Protein 8VGC (pdb70)

Foldseek 3Di:
DDAWEWEAEPVGFIDTPNHTDDLVCVLVVVCVVVVNPLQHEHEYEYDPNDDPVSVVSNVVSNVVSNNDHYHYDDD/DAWEWEAEPVGWIDTVNHTDHLVCVLVVVCVVVVNDLAGEYEYEYDPPDDPVSVVSSVVSSVVSNNDHYHYDD/DDDDDDDDDD

Solvent-accessible surface area: 8777 Å² total; per-residue (Å²): 188,172,80,6,105,0,7,1,84,59,121,77,46,10,59,6,42,148,73,95,11,64,32,144,70,0,37,105,19,0,55,77,90,5,128,32,102,74,97,26,42,0,55,0,114,17,44,131,94,4,38,8,92,22,2,16,94,0,0,70,26,0,51,144,29,27,0,110,107,5,0,0,37,6,205,222,72,10,68,2,18,2,102,57,108,104,39,15,47,9,30,146,97,101,18,72,51,154,64,0,35,91,37,1,48,78,100,9,138,36,124,76,104,35,42,0,36,0,100,19,58,137,95,7,39,11,92,35,2,18,99,4,2,39,22,0,63,133,24,29,2,97,100,8,1,0,37,95,184,57,4,77,6,73,16,55,49,151

B-f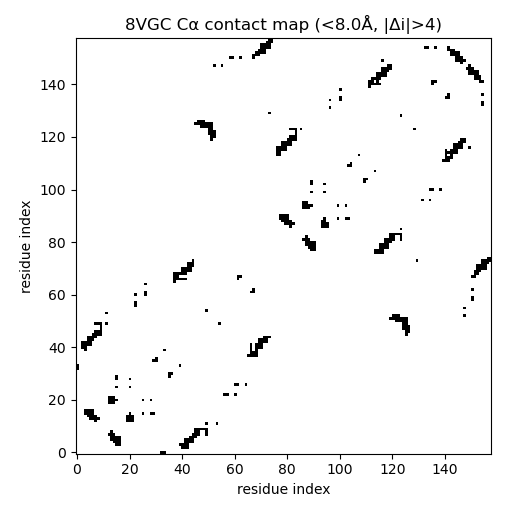actor: mean 39.58, std 16.14, range [20.22, 121.79]

GO terms:
  GO:0042802 identical protein binding (F, IPI)
  GO:0005515 protein binding (F, IPI)
  GO:0005886 plasma membrane (C, IDA)
  GO:0042803 protein homodimerization activity (F, IDA)
  GO:0098797 plasma membrane protein complex (C, IDA)
  GO:0031992 energy transducer activity (F, IMP)
  GO:0050821 protein stabilization (P, IMP)

Structure (mmCIF, N/CA/C/O backbone):
data_8VGC
#
_entry.id   8VGC
#
_cell.length_a   49.260
_cell.length_b   60.640
_cell.length_c   73.910
_cell.angle_alpha   90.00
_cell.angle_beta   90.00
_cell.angle_gamma   90.00
#
_symmetry.space_group_name_H-M   'P 21 21 21'
#
loop_
_entity.id
_entity.type
_entity.pdbx_description
1 polymer 'Biopolymer transport protein ExbD'
2 polymer GLN-PRO-ILE-SER-VAL-THR-MET-VAL-THR-PRO
3 water water
#
loop_
_atom_site.group_PDB
_atom_site.id
_atom_site.type_symbol
_atom_site.label_atom_id
_atom_site.label_alt_id
_atom_site.label_comp_id
_atom_site.label_asym_id
_atom_site.label_entity_id
_atom_site.label_seq_id
_atom_site.pdbx_PDB_ins_code
_atom_site.Cartn_x
_atom_site.Cartn_y
_atom_site.Cartn_z
_atom_site.occupancy
_atom_site.B_iso_or_equiv
_atom_site.auth_seq_id
_atom_site.auth_comp_id
_atom_site.auth_asym_id
_atom_site.auth_atom_id
_atom_site.pdbx_PDB_model_num
ATOM 1 N N . GLU A 1 3 ? 12.774 32.504 42.313 1.00 94.35 61 GLU A N 1
ATOM 2 C CA . GLU A 1 3 ? 13.616 31.307 42.367 1.00 90.68 61 GLU A CA 1
ATOM 3 C C . GLU A 1 3 ? 13.533 30.638 43.743 1.00 77.66 61 GLU A C 1
ATOM 4 O O . GLU A 1 3 ? 14.427 30.852 44.565 1.00 78.41 61 GLU A O 1
ATOM 10 N N . LYS A 1 4 ? 12.465 29.845 43.986 1.00 53.22 62 LYS A N 1
ATOM 11 C CA . LYS A 1 4 ? 12.216 29.160 45.252 1.00 47.80 62 LYS A CA 1
ATOM 12 C C . LYS A 1 4 ? 13.122 27.946 45.355 1.00 33.21 62 LYS A C 1
ATOM 13 O O . LYS A 1 4 ? 13.546 27.407 44.338 1.00 36.77 62 LYS A O 1
ATOM 19 N N . PRO A 1 5 ? 13.415 27.479 46.570 1.00 35.84 63 PRO A N 1
ATOM 20 C CA . PRO A 1 5 ? 14.150 26.232 46.675 1.00 28.72 63 PRO A CA 1
ATOM 21 C C . PRO A 1 5 ? 13.349 25.117 46.028 1.00 27.73 63 PRO A C 1
ATOM 22 O O . PRO A 1 5 ? 12.121 25.137 46.016 1.00 35.45 63 PRO A O 1
ATOM 26 N N . VAL A 1 6 ? 14.072 24.201 45.392 1.00 24.06 64 VAL A N 1
ATOM 27 C CA . VAL A 1 6 ? 13.494 23.038 44.738 1.00 24.75 64 VAL A CA 1
ATOM 28 C C . VAL A 1 6 ? 13.478 21.866 45.719 1.00 23.28 64 VAL A C 1
ATOM 29 O O . VAL A 1 6 ? 14.542 21.330 46.088 1.00 23.91 64 VAL A O 1
ATOM 33 N N . TYR A 1 7 ? 12.289 21.451 46.134 1.00 23.78 65 TYR A N 1
ATOM 34 C CA . TYR A 1 7 ? 12.130 20.332 47.060 1.00 21.90 65 TYR A CA 1
ATOM 35 C C . TYR A 1 7 ? 11.401 19.193 46.347 1.00 22.70 65 TYR A C 1
ATOM 36 O O . TYR A 1 7 ? 10.191 19.309 46.089 1.00 26.42 65 TYR A O 1
ATOM 45 N N . LEU A 1 8 ? 12.098 18.117 46.139 1.00 22.33 66 LEU A N 1
ATOM 46 C CA . LEU A 1 8 ? 11.526 16.931 45.451 1.00 20.22 66 LEU A CA 1
ATOM 47 C C . LEU A 1 8 ? 11.264 15.919 46.535 1.00 23.16 66 LEU A C 1
ATOM 48 O O . LEU A 1 8 ? 12.194 15.552 47.261 1.00 25.60 66 LEU A O 1
ATOM 53 N N . SER A 1 9 ? 10.037 15.442 46.626 1.00 23.33 67 SER A N 1
ATOM 54 C CA . SER A 1 9 ? 9.706 14.457 47.647 1.00 24.36 67 SER A CA 1
ATOM 55 C C . SER A 1 9 ? 9.089 13.221 47.022 1.00 27.67 67 SER A C 1
ATOM 56 O O . SER A 1 9 ? 8.349 13.296 46.036 1.00 26.80 67 SER A O 1
ATOM 59 N N . VAL A 1 10 ? 9.342 12.085 47.664 1.00 27.40 68 VAL A N 1
ATOM 60 C CA . VAL A 1 10 ? 8.773 10.801 47.276 1.00 28.71 68 VAL A CA 1
ATOM 61 C C . VAL A 1 10 ? 8.059 10.261 48.502 1.00 31.17 68 VAL A C 1
ATOM 62 O O . VAL A 1 10 ? 8.671 10.110 49.568 1.00 31.15 68 VAL A O 1
ATOM 66 N N . LYS A 1 11 ? 6.774 9.977 48.354 1.00 28.55 69 LYS A N 1
ATOM 67 C CA . LYS A 1 11 ? 5.959 9.392 49.428 1.00 30.78 69 LYS A CA 1
ATOM 68 C C . LYS A 1 11 ? 6.063 7.872 49.455 1.00 36.07 69 LYS A C 1
ATOM 69 O O . LYS A 1 11 ? 6.504 7.227 48.496 1.00 35.00 69 LYS A O 1
ATOM 75 N N . ALA A 1 12 ? 5.549 7.302 50.548 1.00 42.55 70 ALA A N 1
ATOM 76 C CA . ALA A 1 12 ? 5.648 5.859 50.737 1.00 47.07 70 ALA A CA 1
ATOM 77 C C . ALA A 1 12 ? 4.865 5.091 49.680 1.00 46.68 70 ALA A C 1
ATOM 78 O O . ALA A 1 12 ? 5.249 3.972 49.326 1.00 52.31 70 ALA A O 1
ATOM 80 N N . ASP A 1 13 ? 3.792 5.672 49.135 1.00 42.30 71 ASP A N 1
ATOM 81 C CA . ASP A 1 13 ? 3.082 5.008 48.047 1.00 46.85 71 ASP A CA 1
ATOM 82 C C . ASP A 1 13 ? 3.719 5.293 46.683 1.00 46.54 71 ASP A C 1
ATOM 83 O O . ASP A 1 13 ? 3.130 4.945 45.647 1.00 52.30 71 ASP A O 1
ATOM 88 N N . ASN A 1 14 ? 4.889 5.933 46.702 1.00 51.72 72 ASN A N 1
ATOM 89 C CA . ASN A 1 14 ? 5.751 6.260 45.570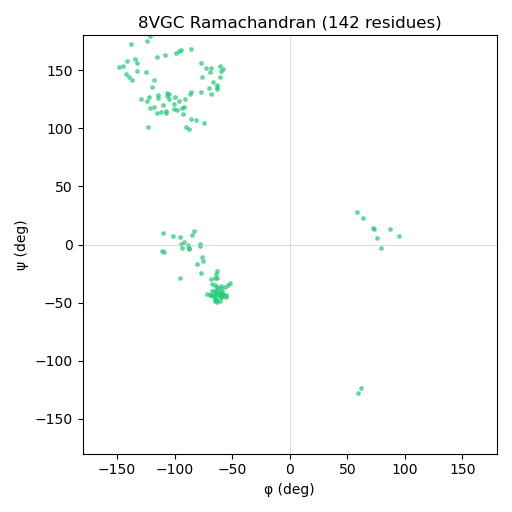 1.00 57.88 72 ASN A CA 1
ATOM 90 C C . ASN A 1 14 ? 5.199 7.372 44.681 1.00 49.90 72 ASN A C 1
ATOM 91 O O . ASN A 1 14 ? 5.691 7.563 43.568 1.00 52.11 72 ASN A O 1
ATOM 96 N N . SER A 1 15 ? 4.195 8.110 45.140 1.00 38.75 73 SER A N 1
ATOM 97 C CA . SER A 1 15 ? 3.857 9.363 44.472 1.00 34.43 73 SER A CA 1
ATOM 98 C C . SER A 1 15 ? 4.931 10.381 44.788 1.00 31.44 73 SER A C 1
ATOM 99 O O . SER A 1 15 ? 5.643 10.289 45.793 1.00 32.52 73 SER A O 1
ATOM 102 N N . MET A 1 16 ? 5.111 11.320 43.867 1.00 27.18 74 MET A N 1
ATOM 103 C CA A MET A 1 16 ? 6.224 12.238 43.915 0.68 24.56 74 MET A CA 1
ATOM 104 C CA B MET A 1 16 ? 6.232 12.234 43.887 0.32 25.10 74 MET A CA 1
ATOM 105 C C . MET A 1 16 ? 5.730 13.653 43.680 1.00 25.21 74 MET A C 1
ATOM 106 O O . MET A 1 16 ? 4.739 13.877 42.981 1.00 27.46 74 MET A O 1
ATOM 115 N N . PHE A 1 17 ? 6.458 14.612 44.279 1.00 25.16 75 PHE A N 1
ATOM 116 C CA . PHE A 1 17 ? 6.053 16.022 44.225 1.00 25.00 75 PHE A CA 1
ATOM 117 C C . PHE A 1 17 ? 7.282 16.889 44.085 1.00 24.42 75 PHE A C 1
ATOM 118 O O . PHE A 1 17 ? 8.355 16.535 44.591 1.00 24.86 75 PHE A O 1
ATOM 126 N N . ILE A 1 18 ? 7.143 18.008 43.361 1.00 24.97 76 ILE A N 1
ATOM 127 C CA . ILE A 1 18 ? 8.125 19.098 43.444 1.00 26.53 76 ILE A CA 1
ATOM 128 C C . ILE A 1 18 ? 7.390 20.219 44.111 1.00 28.73 76 ILE A C 1
ATOM 129 O O . ILE A 1 18 ? 6.409 20.726 43.578 1.00 27.88 76 ILE A O 1
ATOM 134 N N . GLY A 1 19 ? 7.802 20.589 45.317 1.00 30.30 77 GLY A N 1
ATOM 135 C CA . GLY A 1 19 ? 6.957 21.451 46.109 1.00 30.99 77 GLY A CA 1
ATOM 136 C C . GLY A 1 19 ? 5.649 20.727 46.371 1.00 32.73 77 GLY A C 1
ATOM 137 O O . GLY A 1 19 ? 5.645 19.593 46.888 1.00 35.52 77 GLY A O 1
ATOM 138 N N . ASN A 1 20 ? 4.539 21.346 45.991 1.00 31.70 78 ASN A N 1
ATOM 139 C CA . ASN A 1 20 ? 3.226 20.718 46.058 1.00 33.61 78 ASN A CA 1
ATOM 140 C C . ASN A 1 20 ? 2.741 20.203 44.701 1.00 30.67 78 ASN A C 1
ATOM 141 O O . ASN A 1 20 ? 1.563 19.852 44.576 1.00 38.52 78 ASN A O 1
ATOM 146 N N . ASP A 1 21 ? 3.584 20.232 43.685 1.00 30.67 79 ASP A N 1
ATOM 147 C CA . ASP A 1 21 ? 3.180 19.912 42.316 1.00 30.60 79 ASP A CA 1
ATOM 148 C C . ASP A 1 21 ? 3.408 18.423 42.071 1.00 26.71 79 ASP A C 1
ATOM 149 O O . ASP A 1 21 ? 4.548 17.958 42.152 1.00 27.24 79 ASP A O 1
ATOM 154 N N . PRO A 1 22 ? 2.365 17.641 41.784 1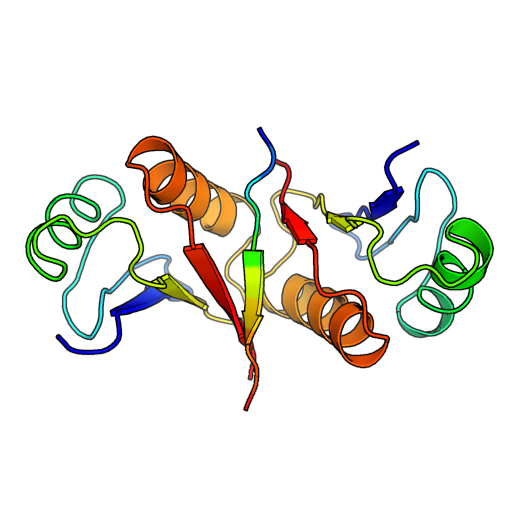.00 27.07 80 PRO A N 1
ATOM 155 C CA . PRO A 1 22 ? 2.578 16.213 41.530 1.00 26.17 80 PRO A CA 1
ATOM 156 C C . PRO A 1 22 ? 3.374 16.006 40.253 1.00 25.94 80 PRO A C 1
ATOM 157 O O . PRO A 1 22 ? 3.103 16.645 39.225 1.00 27.00 80 PRO A O 1
ATOM 161 N N . VAL A 1 23 ? 4.273 15.056 40.294 1.00 24.18 81 VAL A N 1
ATOM 162 C CA . VAL A 1 23 ? 5.095 14.691 39.149 1.00 24.63 81 VAL A CA 1
ATOM 163 C C . VAL A 1 23 ? 5.264 13.185 39.120 1.00 25.45 81 VAL A C 1
ATOM 164 O O . VAL A 1 23 ? 5.075 12.491 40.123 1.00 28.60 81 VAL A O 1
ATOM 168 N N . THR A 1 24 ? 5.575 12.674 37.944 1.00 27.15 82 THR A N 1
ATOM 169 C CA . THR A 1 24 ? 6.090 11.304 37.834 1.00 25.41 82 THR A CA 1
ATOM 170 C C . THR A 1 24 ? 7.451 11.349 37.183 1.00 27.25 82 THR A C 1
ATOM 171 O O . THR A 1 24 ? 7.948 12.399 36.776 1.00 27.10 82 THR A O 1
ATOM 175 N N . ASP A 1 25 ? 8.069 10.167 37.023 1.00 31.57 83 ASP A N 1
ATOM 176 C CA . ASP A 1 25 ? 9.384 10.177 36.419 1.00 32.54 83 ASP A CA 1
ATOM 177 C C . ASP A 1 25 ? 9.338 10.706 34.994 1.00 27.35 83 ASP A C 1
ATOM 178 O O . ASP A 1 25 ? 10.302 11.344 34.561 1.00 32.61 83 ASP A O 1
ATOM 183 N N . GLU A 1 26 ? 8.226 10.539 34.294 1.00 28.75 84 GLU A N 1
ATOM 184 C CA . GLU A 1 26 ? 8.033 11.020 32.925 1.00 30.67 84 GLU A CA 1
ATOM 185 C C . GLU A 1 26 ? 7.753 12.506 32.833 1.00 26.94 84 GLU A C 1
ATOM 186 O O . GLU A 1 26 ? 8.000 13.104 31.789 1.00 33.50 84 GLU A O 1
ATOM 192 N N . THR A 1 27 ? 7.223 13.142 33.894 1.00 25.95 85 THR A N 1
ATOM 193 C CA . THR A 1 27 ? 6.899 14.585 33.825 1.00 24.62 85 THR A CA 1
ATOM 194 C C . THR A 1 27 ? 7.849 15.441 34.667 1.00 22.50 85 THR A C 1
ATOM 195 O O . THR A 1 27 ? 7.786 16.675 34.597 1.00 26.21 85 THR A O 1
ATOM 199 N N . MET A 1 28 ? 8.745 14.831 35.453 1.00 22.50 86 MET A N 1
ATOM 200 C CA A MET A 1 28 ? 9.539 15.561 36.440 0.56 23.06 86 MET A CA 1
ATOM 201 C CA B MET A 1 28 ? 9.441 15.648 36.426 0.44 22.07 86 MET A CA 1
ATOM 202 C C . MET A 1 28 ? 10.467 16.579 35.795 1.00 23.64 86 MET A C 1
ATOM 203 O O . MET A 1 28 ? 10.621 17.685 36.302 1.00 23.97 86 MET A O 1
ATOM 212 N N . ILE A 1 29 ? 11.167 16.185 34.737 1.00 22.20 87 ILE A N 1
ATOM 213 C CA . ILE A 1 29 ? 12.134 17.106 34.117 1.00 22.99 87 ILE A CA 1
ATOM 214 C C . ILE A 1 29 ? 11.440 18.309 33.484 1.00 24.78 87 ILE A C 1
ATOM 215 O O . ILE A 1 29 ? 11.922 19.440 33.583 1.00 25.04 87 ILE A O 1
ATOM 220 N N . THR A 1 30 ? 10.298 18.113 32.824 1.00 24.12 88 THR A N 1
ATOM 221 C CA . THR A 1 30 ? 9.550 19.259 32.309 1.00 25.34 88 THR A CA 1
ATOM 222 C C . THR A 1 30 ? 9.185 20.222 33.441 1.00 23.91 88 THR A C 1
ATOM 223 O O . THR A 1 30 ? 9.338 21.454 33.318 1.00 27.43 88 THR A O 1
ATOM 227 N N . ALA A 1 31 ? 8.758 19.669 34.572 1.00 25.42 89 ALA A N 1
ATOM 228 C CA . ALA A 1 31 ? 8.432 20.521 35.701 1.00 24.87 89 ALA A CA 1
ATOM 229 C C . ALA A 1 31 ? 9.653 21.246 36.226 1.00 24.50 89 ALA A C 1
ATOM 230 O O . ALA A 1 31 ? 9.608 22.454 36.486 1.00 27.87 89 ALA A O 1
ATOM 232 N N A LEU A 1 32 ? 10.769 20.514 36.416 0.57 24.77 90 LEU A N 1
ATOM 233 N N B LEU A 1 32 ? 10.759 20.512 36.381 0.43 24.73 90 LEU A N 1
ATOM 234 C CA A LEU A 1 32 ? 11.976 21.171 36.931 0.57 24.11 90 LEU A CA 1
ATOM 235 C CA B LEU A 1 32 ? 11.965 21.117 36.930 0.43 25.66 90 LEU A CA 1
ATOM 236 C C A LEU A 1 32 ? 12.462 22.251 35.986 0.57 26.20 90 LEU A C 1
ATOM 237 C C B LEU A 1 32 ? 12.520 22.195 36.003 0.43 25.47 90 LEU A C 1
ATOM 238 O O A LEU A 1 32 ? 12.848 23.344 36.426 0.57 28.96 90 LEU A O 1
ATOM 239 O O B LEU A 1 32 ? 12.977 23.248 36.472 0.43 27.22 90 LEU A O 1
ATOM 248 N N . ASN A 1 33 ? 12.479 21.966 34.685 1.00 25.50 91 ASN A N 1
ATOM 249 C CA . ASN A 1 33 ? 13.024 22.954 33.755 1.00 26.23 91 ASN A CA 1
ATOM 250 C C . ASN A 1 33 ? 12.211 24.244 33.785 1.00 28.97 91 ASN A C 1
ATOM 251 O O . ASN A 1 33 ? 12.776 25.353 33.698 1.00 30.56 91 ASN A O 1
ATOM 256 N N . ALA A 1 34 ? 10.890 24.131 33.959 1.00 28.01 92 ALA A N 1
ATOM 257 C CA . ALA A 1 34 ? 10.071 25.342 34.083 1.00 32.06 92 ALA A CA 1
ATOM 258 C C . ALA A 1 34 ? 10.375 26.089 35.380 1.00 31.21 92 ALA A C 1
ATOM 259 O O . ALA A 1 34 ? 10.482 27.321 35.395 1.00 33.60 92 ALA A O 1
ATOM 261 N N . LEU A 1 35 ? 10.568 25.357 36.469 1.00 29.52 93 LEU A N 1
ATOM 262 C CA A LEU A 1 35 ? 10.851 25.993 37.754 0.46 29.06 93 LEU A CA 1
ATOM 263 C CA B LEU A 1 35 ? 10.835 25.999 37.747 0.54 28.32 93 LEU A CA 1
ATOM 264 C C . LEU A 1 35 ? 12.207 26.672 37.764 1.00 32.94 93 LEU A C 1
ATOM 265 O O . LEU A 1 35 ? 12.341 27.786 38.277 1.00 37.96 93 LEU A O 1
ATOM 274 N N . THR A 1 36 ? 13.236 26.023 37.195 1.00 32.05 94 THR A N 1
ATOM 275 C CA . THR A 1 36 ? 14.611 26.544 37.284 1.00 33.25 94 THR A CA 1
ATOM 276 C C . THR A 1 36 ? 15.045 27.385 36.105 1.00 37.05 94 THR A C 1
ATOM 277 O O . THR A 1 36 ? 16.178 27.913 36.121 1.00 38.18 94 THR A O 1
ATOM 281 N N . GLU A 1 37 ? 14.178 27.596 35.105 1.00 38.54 95 GLU A N 1
ATOM 282 C CA . GLU A 1 37 ? 14.582 28.297 33.879 1.00 41.26 95 GLU A CA 1
ATOM 283 C C . GLU A 1 37 ? 15.731 27.581 33.191 1.00 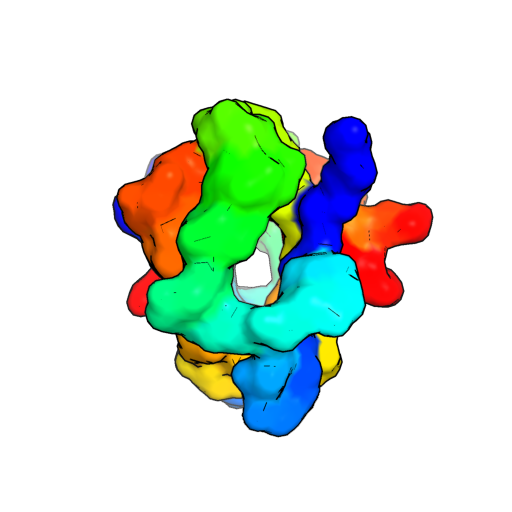44.04 95 GLU A C 1
ATOM 284 O O . GLU A 1 37 ? 16.541 28.211 32.511 1.00 49.96 95 GLU A O 1
ATOM 290 N N . GLY A 1 38 ? 15.822 26.272 33.373 1.00 43.09 96 GLY A N 1
ATOM 291 C CA . GLY A 1 38 ? 16.900 25.511 32.788 1.00 47.78 96 GLY A CA 1
ATOM 292 C C . GLY A 1 38 ? 18.241 25.657 33.468 1.00 50.92 96 GLY A C 1
ATOM 293 O O . GLY A 1 38 ? 19.236 25.131 32.950 1.00 56.58 96 GLY A O 1
ATOM 294 N N . LYS A 1 39 ? 18.321 26.359 34.594 1.00 46.78 97 LYS A N 1
ATOM 295 C CA . LYS A 1 39 ? 19.596 26.478 35.293 1.00 44.91 97 LYS A CA 1
ATOM 296 C C . LYS A 1 39 ? 19.858 25.140 35.965 1.00 45.71 97 LYS A C 1
ATOM 297 O O . LYS A 1 39 ? 19.227 24.812 36.969 1.00 46.88 97 LYS A O 1
ATOM 303 N N . LYS A 1 40 ? 20.780 24.350 35.393 1.00 47.72 98 LYS A N 1
ATOM 304 C CA . LYS A 1 40 ? 21.092 23.017 35.923 1.00 45.38 98 LYS A CA 1
ATOM 305 C C . LYS A 1 40 ? 21.937 23.070 37.187 1.00 50.97 98 LYS A C 1
ATOM 306 O O . LYS A 1 40 ? 22.062 22.041 37.862 1.00 47.42 98 LYS A O 1
ATOM 312 N N . ASP A 1 41 ? 22.528 24.232 37.510 1.00 48.67 99 ASP A N 1
ATOM 313 C CA . ASP A 1 41 ? 23.342 24.444 38.711 1.00 52.34 99 ASP A CA 1
ATOM 314 C C . ASP A 1 41 ? 22.501 24.636 39.971 1.00 50.78 99 ASP A C 1
ATOM 315 O O . ASP A 1 41 ? 23.046 24.828 41.062 1.00 49.87 99 ASP A O 1
ATOM 320 N N . THR A 1 42 ? 21.192 24.619 39.825 1.00 38.27 100 THR A N 1
ATOM 321 C CA . THR A 1 42 ? 20.265 24.643 40.941 1.00 34.20 100 THR A CA 1
ATOM 322 C C . THR A 1 42 ? 20.430 23.402 41.809 1.00 34.35 100 THR A C 1
ATOM 323 O O . THR A 1 42 ? 20.412 22.273 41.310 1.00 37.96 100 THR A O 1
ATOM 327 N N . THR A 1 43 ? 20.414 23.572 43.125 1.00 29.75 101 THR A N 1
ATOM 328 C CA . THR A 1 43 ? 20.409 22.393 43.995 1.00 26.36 101 THR A CA 1
ATOM 329 C C . THR A 1 43 ? 19.024 21.756 44.056 1.00 28.48 101 THR A C 1
ATOM 330 O O . THR A 1 43 ? 18.014 22.431 44.303 1.00 29.06 101 THR A O 1
ATOM 334 N N . ILE A 1 44 ? 18.964 20.450 43.862 1.00 23.43 102 ILE A N 1
ATOM 335 C CA . ILE A 1 44 ? 17.723 19.710 44.037 1.00 22.85 102 ILE A CA 1
ATOM 336 C C . ILE A 1 44 ? 17.775 19.105 45.429 1.00 25.06 102 ILE A C 1
ATOM 337 O O . ILE A 1 44 ? 18.642 18.266 45.702 1.00 24.86 102 ILE A O 1
ATOM 342 N N . PHE A 1 45 ? 16.880 19.508 46.343 1.00 21.54 103 PHE A N 1
ATOM 343 C CA . PHE A 1 45 ? 16.813 18.907 47.674 1.00 20.61 103 PHE A CA 1
ATOM 344 C C . PHE A 1 45 ? 15.792 17.789 47.687 1.00 23.84 103 PHE A C 1
ATOM 345 O O . PHE A 1 45 ? 14.610 18.007 47.434 1.00 27.37 103 PHE A O 1
ATOM 353 N N . PHE A 1 46 ? 16.262 16.593 47.939 1.00 23.02 104 PHE A N 1
ATOM 354 C CA . PHE A 1 46 ? 15.431 15.402 47.825 1.00 22.42 104 PHE A CA 1
ATOM 355 C C . PHE A 1 46 ? 15.072 14.867 49.198 1.00 24.21 104 PHE A C 1
ATOM 356 O O . PHE A 1 46 ? 15.925 14.792 50.086 1.00 25.43 104 PHE A O 1
ATOM 364 N N . ARG A 1 47 ? 13.794 14.596 49.430 1.00 24.32 105 ARG A N 1
ATOM 365 C CA . ARG A 1 47 ? 13.417 13.890 50.642 1.00 27.01 105 ARG A CA 1
ATOM 366 C C . ARG A 1 47 ? 12.453 12.770 50.320 1.00 27.86 105 ARG A C 1
ATOM 367 O O . ARG A 1 47 ? 11.780 12.790 49.305 1.00 26.48 105 ARG A O 1
ATOM 375 N N . ALA A 1 48 ? 12.394 11.768 51.186 1.00 29.34 106 ALA A N 1
ATOM 376 C CA . ALA A 1 48 ? 11.533 10.624 50.930 1.00 28.48 106 ALA A CA 1
ATOM 377 C C . ALA A 1 48 ? 11.051 10.095 52.260 1.00 30.81 106 ALA A C 1
ATOM 378 O O . ALA A 1 48 ? 11.698 10.285 53.299 1.00 33.68 106 ALA A O 1
ATOM 380 N N . ASP A 1 49 ? 9.875 9.475 52.226 1.00 31.33 107 ASP A N 1
ATOM 381 C CA . ASP A 1 49 ? 9.367 8.752 53.377 1.00 34.28 107 ASP A CA 1
ATOM 382 C C . ASP A 1 49 ? 10.375 7.670 53.773 1.00 33.23 107 ASP A C 1
ATOM 383 O O . ASP A 1 49 ? 11.121 7.143 52.927 1.00 32.23 107 ASP A O 1
ATOM 388 N N . LYS A 1 50 ? 10.386 7.339 55.076 1.00 36.50 108 LYS A N 1
ATOM 389 C CA . LYS A 1 50 ? 11.341 6.390 55.642 1.00 36.58 108 LYS A CA 1
ATOM 390 C C . LYS A 1 50 ? 11.368 5.082 54.889 1.00 39.60 108 LYS A C 1
ATOM 391 O O . LYS A 1 50 ? 12.432 4.458 54.790 1.00 35.63 108 LYS A O 1
ATOM 397 N N . THR A 1 51 ? 10.224 4.644 54.340 1.00 37.49 109 THR A N 1
ATOM 398 C CA . THR A 1 51 ? 10.153 3.305 53.773 1.00 35.30 109 THR A CA 1
ATOM 399 C C . THR A 1 51 ? 10.438 3.266 52.277 1.00 34.63 109 THR A C 1
ATOM 400 O O . THR A 1 51 ? 10.479 2.163 51.718 1.00 37.60 109 THR A O 1
ATOM 404 N N . VAL A 1 52 ? 10.660 4.418 51.635 1.00 31.94 110 VAL A N 1
ATOM 405 C CA . VAL A 1 52 ? 10.995 4.426 50.218 1.00 32.15 110 VAL A CA 1
ATOM 406 C C . VAL A 1 52 ? 12.314 3.708 50.000 1.00 32.63 110 VAL A C 1
ATOM 407 O O . VAL A 1 52 ? 13.249 3.859 50.799 1.00 33.44 110 VAL A O 1
ATOM 411 N N . ASP A 1 53 ? 12.355 2.834 48.997 1.00 31.70 111 ASP A N 1
ATOM 412 C CA . ASP A 1 53 ? 13.507 1.957 48.842 1.00 32.71 111 ASP A CA 1
ATOM 413 C C . ASP A 1 53 ? 14.559 2.509 47.871 1.00 29.41 111 ASP A C 1
ATOM 414 O O . ASP A 1 53 ? 14.340 3.466 47.120 1.00 29.31 111 ASP A O 1
ATOM 419 N N . TYR A 1 54 ? 15.728 1.872 47.914 1.00 30.41 112 TYR A N 1
ATOM 420 C CA . TYR A 1 54 ? 16.876 2.332 47.141 1.00 27.86 112 TYR A CA 1
ATOM 421 C C . TYR A 1 54 ? 16.622 2.226 45.647 1.00 29.97 112 TYR A C 1
ATOM 422 O O . TYR A 1 54 ? 17.072 3.111 44.895 1.00 28.50 112 TYR A O 1
ATOM 431 N N . GLU A 1 55 ? 15.880 1.207 45.204 1.00 31.29 113 GLU A N 1
ATOM 432 C CA . GLU A 1 55 ? 15.522 1.102 43.794 1.00 32.94 113 GLU A CA 1
ATOM 433 C C . GLU A 1 55 ? 14.725 2.315 43.349 1.00 32.60 113 GLU A C 1
ATOM 434 O O . GLU A 1 55 ? 15.036 2.944 42.322 1.00 31.24 113 GLU A O 1
ATOM 440 N N . THR A 1 56 ? 13.738 2.726 44.147 1.00 30.60 114 THR A N 1
ATOM 441 C CA . THR A 1 56 ? 12.966 3.926 43.804 1.00 30.54 114 THR A CA 1
ATOM 442 C C . THR A 1 56 ? 13.831 5.180 43.820 1.00 29.29 114 THR A C 1
ATOM 443 O O . THR A 1 56 ? 13.744 6.031 42.917 1.00 29.46 114 THR A O 1
ATOM 447 N N . LEU A 1 57 ? 14.640 5.371 44.865 1.00 27.81 115 LEU A N 1
ATOM 448 C CA . LEU A 1 57 ? 15.496 6.544 44.935 1.00 26.35 115 LEU A CA 1
ATOM 449 C C . LEU A 1 57 ? 16.403 6.622 43.717 1.00 26.59 115 LEU A C 1
ATOM 450 O O . LEU A 1 57 ? 16.538 7.703 43.100 1.00 24.74 115 LEU A O 1
ATOM 455 N N . MET A 1 58 ? 17.001 5.490 43.331 1.00 26.12 116 MET A N 1
ATOM 456 C CA . MET A 1 58 ? 17.947 5.511 42.220 1.00 26.88 116 MET A CA 1
ATOM 457 C C . MET A 1 58 ? 17.274 5.795 40.892 1.00 28.31 116 MET A C 1
ATOM 458 O O . MET A 1 58 ? 17.905 6.384 40.014 1.00 27.42 116 MET A O 1
ATOM 463 N N . LYS A 1 59 ? 16.017 5.414 40.726 1.00 25.71 117 LYS A N 1
ATOM 464 C CA . LYS A 1 59 ? 15.286 5.757 39.506 1.00 28.18 117 LYS A CA 1
ATOM 465 C C . LYS A 1 59 ? 15.127 7.271 39.414 1.00 27.80 117 LYS A C 1
ATOM 466 O O . LYS A 1 59 ? 15.361 7.864 38.339 1.00 26.96 117 LYS A O 1
ATOM 472 N N . VAL A 1 60 ? 14.793 7.932 40.529 1.00 24.14 118 VAL A N 1
ATOM 473 C CA . VAL A 1 60 ? 14.704 9.388 40.537 1.00 23.78 118 VAL A CA 1
ATOM 474 C C . VAL A 1 60 ? 16.073 10.013 40.261 1.00 25.02 118 VAL A C 1
ATOM 475 O O . VAL A 1 60 ? 16.180 10.950 39.448 1.00 24.47 118 VAL A O 1
ATOM 479 N N . MET A 1 61 ? 17.118 9.546 40.958 1.00 22.88 119 MET A N 1
ATOM 480 C CA . MET A 1 61 ? 18.457 10.116 40.784 1.00 22.87 119 MET A CA 1
ATOM 481 C C . MET A 1 61 ? 18.903 9.968 39.354 1.00 23.15 119 MET A C 1
ATOM 482 O O . MET A 1 61 ? 19.446 10.922 38.785 1.00 24.76 119 MET A O 1
ATOM 487 N N . ASP A 1 62 ? 18.648 8.805 38.709 1.00 23.80 120 ASP A N 1
ATOM 488 C CA . ASP A 1 62 ? 19.026 8.592 37.302 1.00 25.79 120 ASP A CA 1
ATOM 489 C C . ASP A 1 62 ? 18.299 9.586 36.379 1.00 27.03 120 ASP A C 1
ATOM 490 O O . ASP A 1 62 ? 18.886 10.123 35.431 1.00 27.73 120 ASP A O 1
ATOM 495 N N . THR A 1 63 ? 17.022 9.860 36.652 1.00 23.99 121 THR A N 1
ATOM 496 C CA . THR A 1 63 ? 16.267 10.781 35.809 1.00 23.46 121 THR A CA 1
ATOM 497 C C . THR A 1 63 ? 16.841 12.179 35.930 1.00 22.64 121 THR A C 1
ATOM 498 O O . THR A 1 63 ? 17.034 12.867 34.910 1.00 23.89 121 THR A O 1
ATOM 502 N N . LEU A 1 64 ? 17.141 12.623 37.141 1.00 22.56 122 LEU A N 1
ATOM 503 C CA . LEU A 1 64 ? 17.788 13.935 37.327 1.00 22.88 122 LEU A CA 1
ATOM 504 C C . LEU A 1 64 ? 19.150 13.978 36.663 1.00 23.50 122 LEU A C 1
ATOM 505 O O . LEU A 1 64 ? 19.479 14.944 35.924 1.00 24.19 122 LEU A O 1
ATOM 510 N N . HIS A 1 65 ? 19.922 12.917 36.830 1.00 23.44 123 HIS A N 1
ATOM 511 C CA . HIS A 1 65 ? 21.287 12.893 36.331 1.00 23.85 123 HIS A CA 1
ATOM 512 C C . HIS A 1 65 ? 21.300 13.006 34.821 1.00 26.50 123 HIS A C 1
ATOM 513 O O . HIS A 1 65 ? 22.068 13.791 34.237 1.00 26.73 123 HIS A O 1
ATOM 520 N N . GLN A 1 66 ? 20.491 12.186 34.131 1.00 26.36 124 GLN A N 1
ATOM 521 C CA . GLN A 1 66 ? 20.493 12.194 32.675 1.00 27.89 124 GLN A CA 1
ATOM 522 C C . GLN A 1 66 ? 20.044 13.514 32.099 1.00 26.17 124 GLN A C 1
ATOM 523 O O . GLN A 1 66 ? 20.494 13.882 31.003 1.00 31.15 124 GLN A O 1
ATOM 529 N N . ALA A 1 67 ? 19.288 14.286 32.870 1.00 25.58 125 ALA A N 1
ATOM 530 C CA . ALA A 1 67 ? 18.800 15.607 32.468 1.00 26.86 125 ALA A CA 1
ATOM 531 C C . ALA A 1 67 ? 19.784 16.711 32.809 1.00 31.15 125 ALA A C 1
ATOM 532 O O . ALA A 1 67 ? 19.469 17.902 32.605 1.00 32.67 125 ALA A O 1
ATOM 534 N N . GLY A 1 68 ? 20.900 16.354 33.406 1.00 26.48 126 GLY A N 1
ATOM 535 C CA . GLY A 1 68 ? 21.956 17.316 33.712 1.00 28.02 126 GLY A CA 1
ATOM 536 C C . GLY A 1 68 ? 21.798 18.023 35.027 1.00 26.19 126 GLY A C 1
ATOM 537 O O . GLY A 1 68 ? 22.545 18.987 35.274 1.00 30.62 126 GLY A O 1
ATOM 538 N N . TYR A 1 69 ? 20.912 17.553 35.900 1.00 23.03 127 TYR A N 1
ATOM 539 C CA . TYR A 1 69 ? 20.803 18.117 37.249 1.00 23.45 127 TYR A CA 1
ATOM 540 C C . TYR A 1 69 ? 21.799 17.381 38.124 1.00 24.86 127 TYR A C 1
ATOM 541 O O . TYR A 1 69 ? 21.521 16.271 38.598 1.00 25.47 127 TYR A O 1
ATOM 550 N N . LEU A 1 70 ? 22.941 18.007 38.334 1.00 26.46 128 LEU A N 1
ATOM 551 C CA . LEU A 1 70 ? 24.096 17.354 38.943 1.00 27.18 128 LEU A CA 1
ATOM 552 C C . LEU A 1 70 ? 24.408 17.855 40.345 1.00 29.09 128 LEU A C 1
ATOM 553 O O . LEU A 1 70 ? 25.431 17.454 40.920 1.00 30.58 128 LEU A O 1
ATOM 558 N N . LYS A 1 71 ? 23.533 18.643 40.949 1.00 25.90 129 LYS A N 1
ATOM 559 C CA . LYS A 1 71 ? 23.738 19.159 42.312 1.00 25.28 129 LYS A CA 1
ATOM 560 C C . LYS A 1 71 ? 22.537 18.714 43.133 1.00 25.19 129 LYS A C 1
ATOM 561 O O . LYS A 1 71 ? 21.414 19.209 42.946 1.00 26.08 129 LYS A O 1
ATOM 567 N N . ILE A 1 72 ? 22.710 17.656 43.932 1.00 23.71 130 ILE A N 1
ATOM 568 C CA . ILE A 1 72 ? 21.625 16.947 44.614 1.00 23.20 130 ILE A CA 1
ATOM 569 C C . ILE A 1 72 ? 21.962 16.821 46.088 1.00 23.86 130 ILE A C 1
ATOM 570 O O . ILE A 1 72 ? 23.065 16.384 46.451 1.00 26.65 130 ILE A O 1
ATOM 575 N N . GLY A 1 73 ? 21.059 17.289 46.969 1.00 23.30 131 GLY A N 1
ATOM 576 C CA . GLY A 1 73 ? 21.214 17.167 48.384 1.00 23.97 131 GLY A CA 1
ATOM 577 C C . GLY A 1 73 ? 20.141 16.259 48.949 1.00 24.35 131 GLY A C 1
ATOM 578 O O . GLY A 1 73 ? 18.943 16.506 48.738 1.00 27.65 131 GLY A O 1
ATOM 579 N N . LEU A 1 74 ? 20.522 15.221 49.683 1.00 24.26 132 LEU A N 1
ATOM 580 C CA . LEU A 1 74 ? 19.555 14.323 50.318 1.00 21.87 132 LEU A CA 1
ATOM 581 C C . LEU A 1 74 ? 19.227 14.826 51.713 1.00 23.82 132 LEU A C 1
ATOM 582 O O . LEU A 1 74 ? 20.132 15.066 52.527 1.00 27.93 132 LEU A O 1
ATOM 587 N N . VAL A 1 75 ? 17.954 15.027 51.981 1.00 25.32 133 VAL A N 1
ATOM 588 C CA . VAL A 1 75 ? 17.529 15.664 53.215 1.00 26.48 133 VAL A CA 1
ATOM 589 C C . VAL A 1 75 ? 17.097 14.577 54.181 1.00 31.39 133 VAL A C 1
ATOM 590 O O . VAL A 1 75 ? 16.257 13.735 53.836 1.00 35.34 133 VAL A O 1
ATOM 594 N N . GLY A 1 76 ? 17.671 14.600 55.383 1.00 34.97 134 GLY A N 1
ATOM 595 C CA . GLY A 1 76 ? 17.271 13.687 56.433 1.00 43.31 134 GLY A CA 1
ATOM 596 C C . GLY A 1 76 ? 16.510 14.420 57.515 1.00 62.09 134 GLY A C 1
ATOM 597 O O . GLY A 1 76 ? 16.563 15.653 57.586 1.00 60.82 134 GLY A O 1
ATOM 598 N N . GLU A 1 77 ? 15.791 13.680 58.359 1.00 70.82 135 GLU A N 1
ATOM 599 C CA . GLU A 1 77 ? 15.163 14.277 59.532 1.00 73.25 135 GLU A CA 1
ATOM 600 C C . GLU A 1 77 ? 15.958 13.920 60.776 1.00 70.80 135 GLU A C 1
ATOM 601 O O . GLU A 1 77 ? 17.188 13.961 60.753 1.00 68.13 135 GLU A O 1
ATOM 607 N N . LYS B 1 4 ? 42.452 3.636 45.411 1.00 58.62 62 LYS B N 1
ATOM 608 C CA . LYS B 1 4 ? 41.484 2.551 45.291 1.00 60.34 62 LYS B CA 1
ATOM 609 C C . LYS B 1 4 ? 40.187 2.951 45.996 1.00 55.21 62 LYS B C 1
ATOM 610 O O . LYS B 1 4 ? 40.168 3.109 47.215 1.00 51.18 62 LYS B O 1
ATOM 616 N N . PRO B 1 5 ? 39.119 3.128 45.217 1.00 52.90 63 PRO B N 1
ATOM 617 C CA . PRO B 1 5 ? 37.904 3.745 45.757 1.00 48.58 63 PRO B CA 1
ATOM 618 C C . PRO B 1 5 ? 37.357 2.944 46.921 1.00 43.14 63 PRO B C 1
ATOM 619 O O . PRO B 1 5 ? 37.488 1.716 46.983 1.00 46.09 63 PRO B O 1
ATOM 623 N N . VAL B 1 6 ? 36.712 3.642 47.850 1.00 33.26 64 VAL B N 1
ATOM 624 C CA . VAL B 1 6 ? 36.124 2.978 49.012 1.00 29.32 64 VAL B CA 1
ATOM 625 C C . VAL B 1 6 ? 34.655 2.724 48.723 1.00 32.40 64 VAL B C 1
ATOM 626 O O . VAL B 1 6 ? 33.888 3.661 48.463 1.00 30.01 64 VAL B O 1
ATOM 630 N N . TYR B 1 7 ? 34.225 1.473 48.804 1.00 27.25 65 TYR B N 1
ATOM 631 C CA . TYR B 1 7 ? 32.841 1.119 48.566 1.00 30.07 65 TYR B CA 1
ATOM 632 C C . TYR B 1 7 ? 32.203 0.708 49.869 1.00 29.22 65 TYR B C 1
ATOM 633 O O . TYR B 1 7 ? 32.669 -0.239 50.530 1.00 29.72 65 TYR B O 1
ATOM 642 N N . LEU B 1 8 ? 31.173 1.409 50.261 1.00 27.90 66 LEU B N 1
ATOM 643 C CA . LEU B 1 8 ? 30.349 1.030 51.386 1.00 25.37 66 LEU B CA 1
ATOM 644 C C . LEU B 1 8 ? 29.087 0.363 50.880 1.00 26.71 66 LEU B C 1
ATOM 645 O O . LEU B 1 8 ? 28.353 0.959 50.084 1.00 28.13 66 LEU B O 1
ATOM 650 N N . SER B 1 9 ? 28.849 -0.873 51.267 1.00 26.77 67 SER B N 1
ATOM 651 C CA A SER B 1 9 ? 27.718 -1.648 50.776 0.75 28.16 67 SER B CA 1
ATOM 652 C CA B SER B 1 9 ? 27.701 -1.617 50.773 0.25 28.39 67 SER B CA 1
ATOM 653 C C . SER B 1 9 ? 26.750 -1.923 51.919 1.00 27.52 67 SER B C 1
ATOM 654 O O . SER B 1 9 ? 27.175 -2.291 53.011 1.00 28.93 67 SER B O 1
ATOM 659 N N . VAL B 1 10 ? 25.442 -1.788 51.672 1.00 28.07 68 VAL B N 1
ATOM 660 C CA . VAL B 1 10 ? 24.415 -2.159 52.636 1.00 29.09 68 VAL B CA 1
ATOM 661 C C . VAL B 1 10 ? 23.512 -3.180 51.976 1.00 30.14 68 VAL B C 1
ATOM 662 O O . VAL B 1 10 ? 22.963 -2.920 50.891 1.00 30.80 68 VAL B O 1
ATOM 666 N N . LYS B 1 11 ? 23.313 -4.306 52.623 1.00 31.79 69 LYS B N 1
ATOM 667 C CA . LYS B 1 11 ? 22.501 -5.374 52.062 1.00 32.96 69 LYS B CA 1
ATOM 668 C C . LYS B 1 11 ? 21.099 -5.331 52.655 1.00 32.05 69 LYS B C 1
ATOM 669 O O . LYS B 1 11 ? 20.852 -4.681 53.674 1.00 35.11 69 LYS B O 1
ATOM 675 N N . ALA B 1 12 ? 20.190 -6.045 51.986 1.00 37.98 70 ALA B N 1
ATOM 676 C CA . ALA B 1 12 ? 18.784 -6.130 52.394 1.00 46.45 70 ALA B CA 1
ATOM 677 C C . ALA B 1 12 ? 18.627 -6.576 53.840 1.00 49.86 70 ALA B C 1
ATOM 678 O O . ALA B 1 12 ? 17.728 -6.098 54.543 1.00 53.35 70 ALA B O 1
ATOM 680 N N . ASP B 1 13 ? 19.507 -7.458 54.318 1.00 41.09 71 ASP B N 1
ATOM 681 C CA . ASP B 1 13 ? 19.424 -7.912 55.695 1.00 47.07 71 ASP B CA 1
ATOM 682 C C . ASP B 1 13 ? 20.089 -6.969 56.696 1.00 45.49 71 ASP B C 1
ATOM 683 O O . ASP B 1 13 ? 20.289 -7.375 57.842 1.00 47.06 71 ASP B O 1
ATOM 688 N N . ASN B 1 14 ? 20.453 -5.752 56.293 1.00 45.42 72 ASN B N 1
ATOM 689 C CA . ASN B 1 14 ? 21.081 -4.718 57.117 1.00 48.59 72 ASN B CA 1
ATOM 690 C C . ASN B 1 14 ? 22.577 -4.929 57.318 1.00 41.15 72 ASN B C 1
ATOM 691 O O . ASN B 1 14 ? 23.202 -4.079 57.977 1.00 45.91 72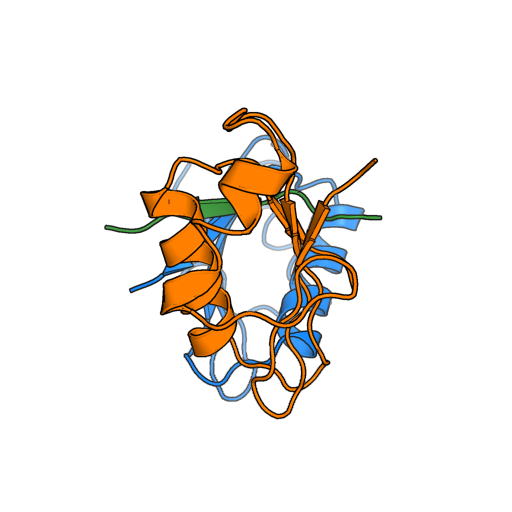 ASN B O 1
ATOM 696 N N . SER B 1 15 ? 23.178 -6.004 56.813 1.00 35.52 73 SER B N 1
ATOM 697 C CA . SER B 1 15 ? 24.633 -6.097 56.971 1.00 32.33 73 SER B CA 1
ATOM 698 C C . SER B 1 15 ? 25.317 -5.050 56.120 1.00 28.89 73 SER B C 1
ATOM 699 O O . SER B 1 15 ? 24.793 -4.579 55.101 1.00 31.90 73 SER B O 1
ATOM 702 N N . MET B 1 16 ? 26.452 -4.590 56.601 1.00 25.82 74 MET B N 1
ATOM 703 C CA A MET B 1 16 ? 27.165 -3.522 55.944 0.53 25.26 74 MET B CA 1
ATOM 704 C CA B MET B 1 16 ? 27.167 -3.507 55.969 0.47 25.45 74 MET B CA 1
ATOM 705 C C . MET B 1 16 ? 28.625 -3.913 55.801 1.00 23.44 74 MET B C 1
ATOM 706 O O . MET B 1 16 ? 29.181 -4.589 56.652 1.00 25.67 74 MET B O 1
ATOM 715 N N . PHE B 1 17 ? 29.252 -3.416 54.743 1.00 24.34 75 PHE B N 1
ATOM 716 C CA . PHE B 1 17 ? 30.642 -3.747 54.424 1.00 24.94 75 PHE B CA 1
ATOM 717 C C . PHE B 1 17 ? 31.374 -2.505 53.950 1.00 26.31 75 PHE B C 1
ATOM 718 O O . PHE B 1 17 ? 30.792 -1.646 53.260 1.00 26.87 75 PHE B O 1
ATOM 726 N N . ILE B 1 18 ? 32.628 -2.404 54.314 1.00 25.31 76 ILE B N 1
ATOM 727 C CA . ILE B 1 18 ? 33.575 -1.499 53.666 1.00 26.19 76 ILE B CA 1
ATOM 728 C C . ILE B 1 18 ? 34.512 -2.369 52.837 1.00 28.92 76 ILE B C 1
ATOM 729 O O . ILE B 1 18 ? 35.252 -3.221 53.386 1.00 29.16 76 ILE B O 1
ATOM 734 N N . GLY B 1 19 ? 34.462 -2.220 51.515 1.00 33.11 77 GLY B N 1
ATOM 735 C CA . GLY B 1 19 ? 35.084 -3.220 50.662 1.00 33.08 77 GLY B CA 1
ATOM 736 C C . GLY B 1 19 ? 34.441 -4.566 50.949 1.00 32.50 77 GLY B C 1
ATOM 737 O O . GLY B 1 19 ? 33.215 -4.691 50.976 1.00 35.81 77 GLY B O 1
ATOM 738 N N . ASN B 1 20 ? 35.272 -5.566 51.236 1.00 34.06 78 ASN B N 1
ATOM 739 C CA . ASN B 1 20 ? 34.807 -6.903 51.598 1.00 37.91 78 ASN B CA 1
ATOM 740 C C . ASN B 1 20 ? 34.727 -7.118 53.104 1.00 35.74 78 ASN B C 1
ATOM 741 O O . ASN B 1 20 ? 34.491 -8.260 53.545 1.00 41.94 78 ASN B O 1
ATOM 746 N N . ASP B 1 21 ? 34.943 -6.087 53.901 1.00 33.97 79 ASP B N 1
ATOM 747 C CA . ASP B 1 21 ? 35.066 -6.332 55.353 1.00 31.35 79 ASP B CA 1
ATOM 748 C C . ASP B 1 21 ? 33.803 -5.898 56.083 1.00 29.68 79 ASP B C 1
ATOM 749 O O . ASP B 1 21 ? 33.353 -4.765 55.922 1.00 28.38 79 ASP B O 1
ATOM 754 N N . PRO B 1 22 ? 33.197 -6.717 56.922 1.00 26.77 80 PRO B N 1
ATOM 755 C CA . PRO B 1 22 ? 31.936 -6.326 57.546 1.00 25.71 80 PRO B CA 1
ATOM 756 C C . PRO B 1 22 ? 32.140 -5.321 58.661 1.00 26.50 80 PRO B C 1
ATOM 757 O O . PRO B 1 22 ? 33.134 -5.365 59.418 1.00 28.85 80 PRO B O 1
ATOM 761 N N . VAL B 1 23 ? 31.174 -4.407 58.753 1.00 25.34 81 VAL B N 1
ATOM 762 C CA . VAL B 1 23 ? 31.161 -3.377 59.795 1.00 28.42 81 VAL B CA 1
ATOM 763 C C . VAL B 1 23 ? 29.742 -3.221 60.333 1.00 29.42 81 VAL B C 1
ATOM 764 O O . VAL B 1 23 ? 28.768 -3.743 59.776 1.00 30.94 81 VAL B O 1
ATOM 768 N N . THR B 1 24 ? 29.611 -2.429 61.404 1.00 29.44 82 THR B N 1
ATOM 769 C CA . THR B 1 24 ? 28.304 -2.025 61.905 1.00 31.31 82 THR B CA 1
ATOM 770 C C . THR B 1 24 ? 28.270 -0.502 61.944 1.00 31.46 82 THR B C 1
ATOM 771 O O . THR B 1 24 ? 29.309 0.151 61.739 1.00 33.17 82 THR B O 1
ATOM 775 N N . ASP B 1 25 ? 27.102 0.040 62.286 1.00 40.33 83 ASP B N 1
ATOM 776 C CA . ASP B 1 25 ? 26.994 1.499 62.332 1.00 41.30 83 ASP B CA 1
ATOM 777 C C . ASP B 1 25 ? 27.978 2.082 63.335 1.00 38.12 83 ASP B C 1
ATOM 778 O O . ASP B 1 25 ? 28.609 3.117 63.056 1.00 40.12 83 ASP B O 1
ATOM 783 N N . GLU B 1 26 ? 28.209 1.384 64.456 1.00 35.83 84 GLU B N 1
ATOM 784 C CA . GLU B 1 26 ? 29.097 1.906 65.482 1.00 36.03 84 GLU B CA 1
ATOM 785 C C . GLU B 1 26 ? 30.575 1.696 65.187 1.00 34.68 84 GLU B C 1
ATOM 786 O O . GLU B 1 26 ? 31.413 2.338 65.820 1.00 37.16 84 GLU B O 1
ATOM 792 N N . THR B 1 27 ? 30.927 0.807 64.254 1.00 31.24 85 THR B N 1
ATOM 793 C CA . THR B 1 27 ? 32.331 0.547 63.958 1.00 32.97 85 THR B CA 1
ATOM 794 C C . THR B 1 27 ? 32.753 1.041 62.578 1.00 29.77 85 THR B C 1
ATOM 795 O O . THR B 1 27 ? 33.950 1.025 62.279 1.00 32.32 85 THR B O 1
ATOM 799 N N . MET B 1 28 ? 31.815 1.542 61.766 1.00 29.20 86 MET B N 1
ATOM 800 C CA . MET B 1 28 ? 32.115 1.868 60.379 1.00 29.86 86 MET B CA 1
ATOM 801 C C . MET B 1 28 ? 33.154 2.993 60.284 1.00 31.02 86 MET B C 1
ATOM 802 O O . MET B 1 28 ? 34.077 2.935 59.463 1.00 30.88 86 MET B O 1
ATOM 807 N N . ILE B 1 29 ? 33.034 4.010 61.136 1.00 31.39 87 ILE B N 1
ATOM 808 C CA . ILE B 1 29 ? 33.934 5.160 61.026 1.00 34.14 87 ILE B CA 1
ATOM 809 C C . ILE B 1 29 ? 35.368 4.812 61.409 1.00 35.49 87 ILE B C 1
ATOM 810 O O . ILE B 1 29 ? 36.322 5.234 60.735 1.00 35.11 87 ILE B O 1
ATOM 815 N N . THR B 1 30 ? 35.582 4.058 62.482 1.00 37.26 88 THR B N 1
ATOM 816 C CA A THR B 1 30 ? 36.967 3.723 62.803 0.39 42.86 88 THR B CA 1
ATOM 817 C CA B THR B 1 30 ? 36.963 3.714 62.814 0.61 43.14 88 THR B CA 1
ATOM 818 C C . THR B 1 30 ? 37.587 2.854 61.718 1.00 36.99 88 THR B C 1
ATOM 819 O O . THR B 1 30 ? 38.756 3.035 61.369 1.00 41.45 88 THR B O 1
ATOM 826 N N . ALA B 1 31 ? 36.797 1.959 61.113 1.00 32.74 89 ALA B N 1
ATOM 827 C CA . ALA B 1 31 ? 37.320 1.161 60.009 1.00 32.76 89 ALA B CA 1
ATOM 828 C C . ALA B 1 31 ? 37.625 2.031 58.798 1.00 33.04 89 ALA B C 1
ATOM 829 O O . ALA B 1 31 ? 38.670 1.879 58.159 1.00 34.78 89 ALA B O 1
ATOM 831 N N . LEU B 1 32 ? 36.707 2.935 58.468 1.00 30.99 90 LEU B N 1
ATOM 832 C CA . LEU B 1 32 ? 36.896 3.837 57.341 1.00 31.46 90 LEU B CA 1
ATOM 833 C C . LEU B 1 32 ? 38.122 4.717 57.519 1.00 33.85 90 LEU B C 1
ATOM 834 O O . LEU B 1 32 ? 38.946 4.834 56.602 1.00 36.78 90 LEU B O 1
ATOM 839 N N . ASN B 1 33 ? 38.252 5.347 58.695 1.00 34.30 91 ASN B N 1
ATOM 840 C CA . ASN B 1 33 ? 39.401 6.214 58.967 1.00 36.32 91 ASN B CA 1
ATOM 841 C C . ASN B 1 33 ? 40.707 5.445 58.844 1.00 38.75 91 ASN B C 1
ATOM 842 O O . ASN B 1 33 ? 41.703 5.976 58.325 1.00 43.69 91 ASN B O 1
ATOM 847 N N . ALA B 1 34 ? 40.735 4.195 59.331 1.00 39.78 92 ALA B N 1
ATOM 848 C CA . ALA B 1 34 ? 41.946 3.396 59.192 1.00 43.36 92 ALA B CA 1
ATOM 849 C C . ALA B 1 34 ? 42.258 3.157 57.721 1.00 47.80 92 ALA B C 1
ATOM 850 O O . ALA B 1 34 ? 43.416 3.216 57.304 1.00 47.58 92 ALA B O 1
ATOM 852 N N . LEU B 1 35 ? 41.223 2.963 56.905 1.00 42.68 93 LEU B N 1
ATOM 853 C CA . LEU B 1 35 ? 41.418 2.673 55.488 1.00 42.77 93 LEU B CA 1
ATOM 854 C C . LEU B 1 35 ? 41.902 3.898 54.716 1.00 47.29 93 LEU B C 1
ATOM 855 O O . LEU B 1 35 ? 42.825 3.795 53.895 1.00 53.83 93 LEU B O 1
ATOM 860 N N . THR B 1 36 ? 41.332 5.070 54.994 1.00 43.34 94 THR B N 1
ATOM 861 C CA . THR B 1 36 ? 41.583 6.286 54.232 1.00 43.53 94 THR B CA 1
ATOM 862 C C . THR B 1 36 ? 42.719 7.133 54.793 1.00 51.83 94 THR B C 1
ATOM 863 O O . THR B 1 36 ? 42.971 8.224 54.263 1.00 57.75 94 THR B O 1
ATOM 867 N N . GLU B 1 37 ? 43.389 6.685 55.851 1.00 53.28 95 GLU B N 1
ATOM 868 C CA . GLU B 1 37 ? 44.436 7.468 56.513 1.00 56.05 95 GLU B CA 1
ATOM 869 C C . GLU B 1 37 ? 43.883 8.751 57.125 1.00 54.88 95 GLU B C 1
ATOM 870 O O . GLU B 1 37 ? 44.627 9.730 57.311 1.00 57.30 95 GLU B O 1
ATOM 876 N N . GLY B 1 38 ? 42.589 8.777 57.411 1.00 49.08 96 GLY B N 1
ATOM 877 C CA . GLY B 1 38 ? 41.915 9.948 57.919 1.00 53.05 9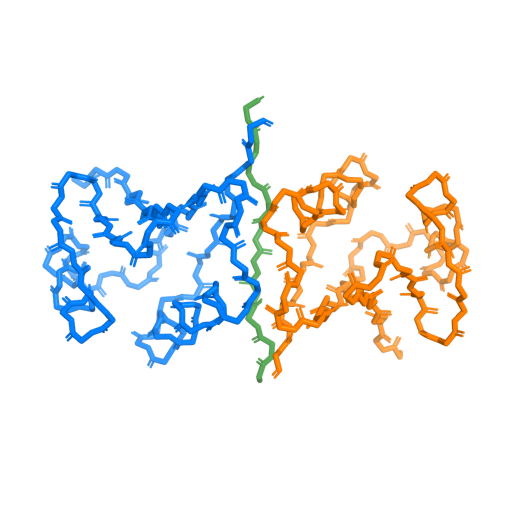6 GLY B CA 1
ATOM 878 C C . GLY B 1 38 ? 41.697 11.054 56.916 1.00 57.91 96 GLY B C 1
ATOM 879 O O . GLY B 1 38 ? 41.356 12.167 57.324 1.00 60.93 96 GLY B O 1
ATOM 880 N N . LYS B 1 39 ? 41.873 10.788 55.620 1.00 54.31 97 LYS B N 1
ATOM 881 C CA . LYS B 1 39 ? 41.653 11.798 54.587 1.00 54.69 97 LYS B CA 1
ATOM 882 C C . LYS B 1 39 ? 40.160 11.885 54.291 1.00 54.78 97 LYS B C 1
ATOM 883 O O . LYS B 1 39 ? 39.590 10.987 53.653 1.00 52.47 97 LYS B O 1
ATOM 889 N N . LYS B 1 40 ? 39.526 12.967 54.751 1.00 58.83 98 LYS B N 1
ATOM 890 C CA . LYS B 1 40 ? 38.085 13.125 54.602 1.00 51.77 98 LYS B CA 1
ATOM 891 C C . LYS B 1 40 ? 37.669 13.508 53.187 1.00 53.67 98 LYS B C 1
ATOM 892 O O . LYS B 1 40 ? 36.471 13.460 52.888 1.00 51.06 98 LYS B O 1
ATOM 898 N N . ASP B 1 41 ? 38.619 13.877 52.312 1.00 53.61 99 ASP B N 1
ATOM 899 C CA . ASP B 1 41 ? 38.326 14.124 50.897 1.00 61.25 99 ASP B CA 1
ATOM 900 C C . ASP B 1 41 ? 38.166 12.847 50.058 1.00 62.87 99 ASP B C 1
ATOM 901 O O . ASP B 1 41 ? 37.924 12.935 48.851 1.00 59.18 99 ASP B O 1
ATOM 906 N N . THR B 1 42 ? 38.292 11.668 50.647 1.00 56.08 100 THR B N 1
ATOM 907 C CA . THR B 1 42 ? 38.093 10.431 49.907 1.00 49.12 100 THR B CA 1
ATOM 908 C C . THR B 1 42 ? 36.616 10.302 49.530 1.00 44.53 100 THR B C 1
ATOM 909 O O . THR B 1 42 ? 35.732 10.505 50.368 1.00 43.44 100 THR B O 1
ATOM 913 N N . THR B 1 43 ? 36.318 10.031 48.262 1.00 49.44 101 THR B N 1
ATOM 914 C CA . THR B 1 43 ? 34.915 9.785 47.942 1.00 42.33 101 THR B CA 1
ATOM 915 C C . THR B 1 43 ? 34.513 8.450 48.540 1.00 36.25 101 THR B C 1
ATOM 916 O O . THR B 1 43 ? 35.252 7.460 48.428 1.00 40.67 101 THR B O 1
ATOM 920 N N . ILE B 1 44 ? 33.353 8.422 49.183 1.00 34.46 102 ILE B N 1
ATOM 921 C CA . ILE B 1 44 ? 32.760 7.178 49.642 1.00 29.25 102 ILE B CA 1
ATOM 922 C C . ILE B 1 44 ? 31.699 6.811 48.626 1.00 37.65 102 ILE B C 1
ATOM 923 O O . ILE B 1 44 ? 30.721 7.552 48.463 1.00 35.11 102 ILE B O 1
ATOM 928 N N . PHE B 1 45 ? 31.880 5.678 47.949 1.00 28.10 103 PHE B N 1
ATOM 929 C CA . PHE B 1 45 ? 30.857 5.132 47.060 1.00 26.23 103 PHE B CA 1
ATOM 930 C C . PHE B 1 45 ? 29.903 4.295 47.837 1.00 27.36 103 PHE B C 1
ATOM 931 O O . PHE B 1 45 ? 30.335 3.452 48.626 1.00 29.16 103 PHE B O 1
ATOM 939 N N . PHE B 1 46 ? 28.611 4.505 47.667 1.00 25.30 104 PHE B N 1
ATOM 940 C CA . PHE B 1 46 ? 27.593 3.822 48.427 1.00 24.67 104 PHE B CA 1
ATOM 941 C C . PHE B 1 46 ? 26.793 2.944 47.485 1.00 24.82 104 PHE B C 1
ATOM 942 O O . PHE B 1 46 ? 26.306 3.447 46.465 1.00 26.93 104 PHE B O 1
ATOM 950 N N . ARG B 1 47 ? 26.631 1.662 47.817 1.00 26.95 105 ARG B N 1
ATOM 951 C CA . ARG B 1 47 ? 25.692 0.833 47.084 1.00 29.24 105 ARG B CA 1
ATOM 952 C C . ARG B 1 47 ? 24.828 0.068 48.068 1.00 29.26 105 ARG B C 1
ATOM 953 O O . ARG B 1 47 ? 25.242 -0.250 49.198 1.00 29.17 105 ARG B O 1
ATOM 961 N N . ALA B 1 48 ? 23.613 -0.205 47.666 1.00 30.31 106 ALA B N 1
ATOM 962 C CA . ALA B 1 48 ? 22.681 -0.886 48.539 1.00 31.32 106 ALA B CA 1
ATOM 963 C C . ALA B 1 48 ? 21.807 -1.803 47.727 1.00 33.01 106 ALA B C 1
ATOM 964 O O . ALA B 1 48 ? 21.602 -1.585 46.532 1.00 34.33 106 ALA B O 1
ATOM 966 N N . ASP B 1 49 ? 21.316 -2.846 48.390 1.00 32.01 107 ASP B N 1
ATOM 967 C CA . ASP B 1 49 ? 20.308 -3.701 47.795 1.00 34.12 107 ASP B CA 1
ATOM 968 C C . ASP B 1 49 ? 19.071 -2.878 47.475 1.00 33.58 107 ASP B C 1
ATOM 969 O O . ASP B 1 49 ? 18.777 -1.879 48.133 1.00 32.79 107 ASP B O 1
ATOM 974 N N . LYS B 1 50 ? 18.325 -3.345 46.481 1.00 34.76 108 LYS B N 1
ATOM 975 C CA . LYS B 1 50 ? 17.175 -2.601 45.973 1.00 33.13 108 LYS B CA 1
ATOM 976 C C . LYS B 1 50 ? 16.169 -2.285 47.074 1.00 37.35 108 LYS B C 1
ATOM 977 O O . LYS B 1 50 ? 15.526 -1.225 47.026 1.00 34.42 108 LYS B O 1
ATOM 983 N N . THR B 1 51 ? 15.977 -3.202 48.036 1.00 36.98 109 THR B N 1
ATOM 984 C CA . THR B 1 51 ? 14.962 -3.032 49.064 1.00 35.91 109 THR B CA 1
ATOM 985 C C . THR B 1 51 ? 15.422 -2.251 50.291 1.00 32.40 109 THR B C 1
ATOM 986 O O . THR B 1 51 ? 14.591 -1.987 51.171 1.00 38.77 109 THR B O 1
ATOM 990 N N . VAL B 1 52 ? 16.692 -1.849 50.356 1.00 30.36 110 VAL B N 1
ATOM 991 C CA . VAL B 1 52 ? 17.158 -1.062 51.492 1.00 29.86 110 VAL B CA 1
ATOM 992 C C . VAL B 1 52 ? 16.404 0.266 51.511 1.00 31.32 110 VAL B C 1
ATOM 993 O O . VAL B 1 52 ? 16.215 0.923 50.467 1.00 32.04 110 VAL B O 1
ATOM 997 N N . ASP B 1 53 ? 15.956 0.684 52.682 1.00 33.01 111 ASP B N 1
ATOM 998 C CA . ASP B 1 53 ? 15.066 1.837 52.722 1.00 30.76 111 ASP B CA 1
ATOM 999 C C . ASP B 1 53 ? 15.794 3.144 53.016 1.00 28.40 111 ASP B C 1
ATOM 1000 O O . ASP B 1 53 ? 16.963 3.193 53.394 1.00 30.35 111 ASP B O 1
ATOM 1005 N N . TYR B 1 54 ? 15.056 4.227 52.784 1.00 29.25 112 TYR B N 1
ATOM 1006 C CA . TYR B 1 54 ? 15.634 5.557 52.933 1.00 31.59 112 TYR B CA 1
ATOM 1007 C C . TYR B 1 54 ? 16.063 5.827 54.356 1.00 34.27 112 TYR B C 1
ATOM 1008 O O . TYR B 1 54 ? 17.071 6.503 54.570 1.00 31.07 112 TYR B O 1
ATOM 1017 N N . GLU B 1 55 ? 15.316 5.335 55.341 1.00 31.71 113 GLU B N 1
ATOM 1018 C CA . GLU B 1 55 ? 15.715 5.528 56.732 1.00 37.42 113 GLU B CA 1
ATOM 1019 C C . GLU B 1 55 ? 17.089 4.920 57.002 1.00 36.80 113 GLU B C 1
ATOM 1020 O O . GLU B 1 55 ? 17.938 5.560 57.638 1.00 33.97 113 GLU B O 1
ATOM 1026 N N . THR B 1 56 ? 17.350 3.705 56.484 1.00 31.58 114 THR B N 1
ATOM 1027 C CA . THR B 1 56 ? 18.678 3.084 56.593 1.00 33.76 114 THR B CA 1
ATOM 1028 C C . THR B 1 56 ? 19.739 3.886 55.848 1.00 30.62 114 THR B C 1
ATOM 1029 O O . THR B 1 56 ? 20.821 4.156 56.391 1.00 31.15 114 THR B O 1
ATOM 1033 N N . LEU B 1 57 ? 19.461 4.280 54.590 1.00 29.23 115 LEU B N 1
ATOM 1034 C CA . LEU B 1 57 ? 20.438 5.086 53.864 1.00 28.91 115 LEU B CA 1
ATOM 1035 C C . LEU B 1 57 ? 20.807 6.347 54.650 1.00 28.31 115 LEU B C 1
ATOM 1036 O O . LEU B 1 57 ? 22.000 6.708 54.760 1.00 28.76 115 LEU B O 1
ATOM 1041 N N . MET B 1 58 ? 19.814 7.039 55.198 1.00 30.92 116 MET B N 1
ATOM 1042 C CA . MET B 1 58 ? 20.093 8.299 55.869 1.00 31.96 116 MET B CA 1
ATOM 1043 C C . MET B 1 58 ? 20.897 8.092 57.139 1.00 34.16 116 MET B C 1
ATOM 1044 O O . MET B 1 58 ? 21.703 8.960 57.504 1.00 34.53 116 MET B O 1
ATOM 1049 N N . LYS B 1 59 ? 20.660 6.981 57.844 1.00 30.90 117 LYS B N 1
ATOM 1050 C CA . LYS B 1 59 ? 21.454 6.663 59.040 1.00 33.34 117 LYS B CA 1
ATOM 1051 C C . LYS B 1 59 ? 22.918 6.531 58.674 1.00 30.65 117 LYS B C 1
ATOM 1052 O O . LYS B 1 59 ? 23.794 7.082 59.363 1.00 33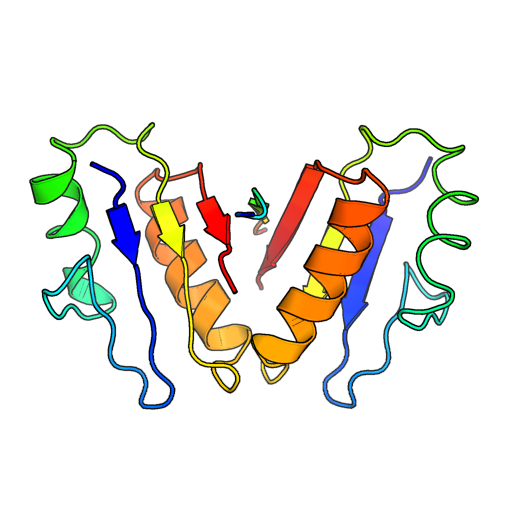.85 117 LYS B O 1
ATOM 1058 N N . VAL B 1 60 ? 23.220 5.825 57.575 1.00 28.06 118 VAL B N 1
ATOM 1059 C CA . VAL B 1 60 ? 24.597 5.678 57.109 1.00 29.13 118 VAL B CA 1
ATOM 1060 C C . VAL B 1 60 ? 25.152 7.020 56.677 1.00 33.02 118 VAL B C 1
ATOM 1061 O O . VAL B 1 60 ? 26.266 7.403 57.075 1.00 31.47 118 VAL B O 1
ATOM 1065 N N . MET B 1 61 ? 24.379 7.768 55.877 1.00 30.89 119 MET B N 1
ATOM 1066 C CA . MET B 1 61 ? 24.845 9.076 55.414 1.00 28.96 119 MET B CA 1
ATOM 1067 C C . MET B 1 61 ? 25.115 9.992 56.594 1.00 35.08 119 MET B C 1
ATOM 1068 O O . MET B 1 61 ? 26.085 10.773 56.578 1.00 34.46 119 MET B O 1
ATOM 1073 N N . ASP B 1 62 ? 24.281 9.911 57.644 1.00 31.79 120 ASP B N 1
ATOM 1074 C CA . ASP B 1 62 ? 24.527 10.785 58.801 1.00 37.10 120 ASP B CA 1
ATOM 1075 C C . ASP B 1 62 ? 25.799 10.400 59.535 1.00 36.29 120 ASP B C 1
ATOM 1076 O O . ASP B 1 62 ? 26.553 11.278 59.975 1.00 39.29 120 ASP B O 1
ATOM 1081 N N . THR B 1 63 ? 26.025 9.100 59.747 1.00 33.00 121 THR B N 1
ATOM 1082 C CA . THR B 1 63 ? 27.268 8.661 60.358 1.00 32.19 121 THR B CA 1
ATOM 1083 C C . THR B 1 63 ? 28.478 9.180 59.58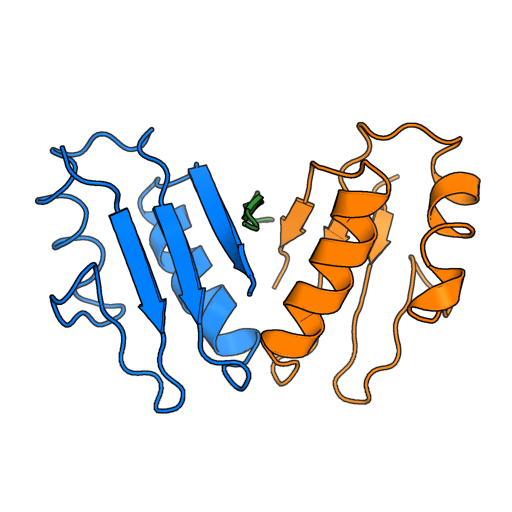2 1.00 34.36 121 THR B C 1
ATOM 1084 O O . THR B 1 63 ? 29.435 9.681 60.195 1.00 36.61 121 THR B O 1
ATOM 1088 N N . LEU B 1 64 ? 28.436 9.115 58.243 1.00 32.96 122 LEU B N 1
ATOM 1089 C CA . LEU B 1 64 ? 29.531 9.593 57.397 1.00 35.57 122 LEU B CA 1
ATOM 1090 C C . LEU B 1 64 ? 29.689 11.091 57.539 1.00 35.68 122 LEU B C 1
ATOM 1091 O O . LEU B 1 64 ? 30.802 11.592 57.711 1.00 38.90 122 LEU B O 1
ATOM 1096 N N . HIS B 1 65 ? 28.580 11.813 57.428 1.00 35.64 123 HIS B N 1
ATOM 1097 C CA . HIS B 1 65 ? 28.615 13.267 57.507 1.00 38.05 123 HIS B CA 1
ATOM 1098 C C . HIS B 1 65 ? 29.147 13.739 58.850 1.00 40.23 123 HIS B C 1
ATOM 1099 O O . HIS B 1 65 ? 29.972 14.667 58.912 1.00 44.65 123 HIS B O 1
ATOM 1106 N N . GLN B 1 66 ? 28.714 13.121 59.952 1.00 41.60 124 GLN B N 1
ATOM 1107 C CA . GLN B 1 66 ? 29.231 13.577 61.244 1.00 47.18 124 GLN B CA 1
ATOM 1108 C C . GLN B 1 66 ? 30.733 13.368 61.390 1.00 46.64 124 GLN B C 1
ATOM 1109 O O . GLN B 1 66 ? 31.380 14.087 62.153 1.00 48.55 124 GLN B O 1
ATOM 1115 N N . ALA B 1 67 ? 31.303 12.419 60.671 1.00 40.72 125 ALA B N 1
ATOM 1116 C CA . ALA B 1 67 ? 32.724 12.101 60.698 1.00 39.51 125 ALA B CA 1
ATOM 1117 C C . ALA B 1 67 ? 33.514 12.936 59.710 1.00 44.47 125 ALA B C 1
ATOM 1118 O O . ALA B 1 67 ? 34.742 12.805 59.643 1.00 46.57 125 ALA B O 1
ATOM 1120 N N . GLY B 1 68 ? 32.837 13.767 58.923 1.00 42.89 126 GLY B N 1
ATOM 1121 C CA . GLY B 1 68 ? 33.496 14.657 57.992 1.00 48.68 126 GLY B CA 1
ATOM 1122 C C . GLY B 1 68 ? 33.630 14.151 56.569 1.00 42.44 126 GLY B C 1
ATOM 1123 O O . GLY B 1 68 ? 34.307 14.807 55.763 1.00 46.60 126 GLY B O 1
ATOM 1124 N N . TYR B 1 69 ? 33.022 13.007 56.230 1.00 38.73 127 TYR B N 1
ATOM 1125 C CA . TYR B 1 69 ? 33.091 12.477 54.869 1.00 43.96 127 TYR B CA 1
ATOM 1126 C C . TYR B 1 69 ? 31.911 13.063 54.111 1.00 40.10 127 TYR B C 1
ATOM 1127 O O . TYR B 1 69 ? 30.774 12.597 54.264 1.00 41.13 127 TYR B O 1
ATOM 1136 N N . LEU B 1 70 ? 32.200 14.089 53.304 1.00 44.76 128 LEU B N 1
ATOM 1137 C CA . LEU B 1 70 ? 31.177 14.853 52.600 1.00 50.91 128 LEU B CA 1
ATOM 1138 C C . LEU B 1 70 ? 30.932 14.370 51.182 1.00 61.75 128 LEU B C 1
ATOM 1139 O O . LEU B 1 70 ? 29.810 14.517 50.680 1.00 71.81 128 LEU B O 1
ATOM 1144 N N . LYS B 1 71 ? 31.949 13.798 50.531 1.00 52.74 129 LYS B N 1
ATOM 1145 C CA . LYS B 1 71 ? 31.849 13.372 49.140 1.00 53.42 129 LYS B CA 1
ATOM 1146 C C . LYS B 1 71 ? 31.260 11.969 49.048 1.00 43.45 129 LYS B C 1
ATOM 1147 O O . LYS B 1 71 ? 31.936 10.977 49.357 1.00 45.71 129 LYS B O 1
ATOM 1153 N N . ILE B 1 72 ? 30.021 11.867 48.589 1.00 41.06 130 ILE B N 1
ATOM 1154 C CA . ILE B 1 72 ? 29.316 10.595 48.460 1.00 32.53 130 ILE B CA 1
ATOM 1155 C C . ILE B 1 72 ? 28.942 10.377 46.995 1.00 34.75 130 ILE B C 1
ATOM 1156 O O . ILE B 1 72 ? 28.428 11.291 46.344 1.00 35.66 130 ILE B O 1
ATOM 1161 N N . GLY B 1 73 ? 29.149 9.162 46.493 1.00 31.44 131 GLY B N 1
ATOM 1162 C CA . GLY B 1 73 ? 28.706 8.785 45.153 1.00 29.89 131 GLY B CA 1
ATOM 1163 C C . GLY B 1 73 ? 27.754 7.599 45.274 1.00 26.39 131 GLY B C 1
ATOM 1164 O O . GLY B 1 73 ? 28.142 6.526 45.754 1.00 28.42 131 GLY B O 1
ATOM 1165 N N . LEU B 1 74 ? 26.491 7.737 44.873 1.00 26.39 132 LEU B N 1
ATOM 1166 C CA . LEU B 1 74 ? 25.527 6.635 44.959 1.00 25.08 132 LEU B CA 1
ATOM 1167 C C . LEU B 1 74 ? 25.649 5.788 43.696 1.00 26.19 132 LEU B C 1
ATOM 1168 O O . LEU B 1 74 ? 25.634 6.328 42.574 1.00 27.72 132 LEU B O 1
ATOM 1173 N N . VAL B 1 75 ? 25.792 4.468 43.898 1.00 26.52 133 VAL B N 1
ATOM 1174 C CA . VAL B 1 75 ? 25.896 3.557 42.760 1.00 29.19 133 VAL B CA 1
ATOM 1175 C C . VAL B 1 75 ? 24.721 2.575 42.794 1.00 32.68 133 VAL B C 1
ATOM 1176 O O . VAL B 1 75 ? 24.265 2.156 43.866 1.00 32.37 133 VAL B O 1
ATOM 1180 N N . GLY B 1 76 ? 24.206 2.268 41.603 1.00 48.31 134 GLY B N 1
ATOM 1181 C CA . GLY B 1 76 ? 23.096 1.339 41.446 1.00 60.68 134 GLY B CA 1
ATOM 1182 C C . GLY B 1 76 ? 23.435 0.167 40.545 1.00 62.42 134 GLY B C 1
ATOM 1183 O O . GLY B 1 76 ? 22.537 -0.491 40.016 1.00 70.62 134 GLY B O 1
ATOM 1184 N N . GLN C 2 1 ? 28.932 6.828 36.046 1.00 47.93 55 GLN P N 1
ATOM 1185 C CA . GLN C 2 1 ? 27.820 6.136 36.672 1.00 49.71 55 GLN P CA 1
ATOM 1186 C C . GLN C 2 1 ? 27.489 6.317 38.150 1.00 34.64 55 GLN P C 1
ATOM 1187 O O . GLN C 2 1 ? 26.340 6.153 38.479 1.00 37.12 55 GLN P O 1
ATOM 1193 N N . PRO C 2 2 ? 28.406 6.735 39.032 1.00 32.79 56 PRO P N 1
ATOM 1194 C CA . PRO C 2 2 ? 27.932 7.207 40.339 1.00 32.22 56 PRO P CA 1
ATOM 1195 C C . PRO C 2 2 ? 27.166 8.511 40.187 1.00 31.32 56 PRO P C 1
ATOM 1196 O O . PRO C 2 2 ? 27.391 9.309 39.261 1.00 35.75 56 PRO P O 1
ATOM 1200 N N . ILE C 2 3 ? 26.243 8.732 41.103 1.00 31.14 57 ILE P N 1
ATOM 1201 C CA . ILE C 2 3 ? 25.528 10.006 41.229 1.00 30.31 57 ILE P CA 1
ATOM 1202 C C . ILE C 2 3 ? 26.060 10.693 42.482 1.00 29.67 57 ILE P C 1
ATOM 1203 O O . ILE C 2 3 ? 25.922 10.184 43.601 1.00 30.04 57 ILE P O 1
ATOM 1208 N N . SER C 2 4 ? 26.754 11.811 42.298 1.00 29.25 58 SER P N 1
ATOM 1209 C CA A SER C 2 4 ? 27.287 12.555 43.432 0.75 29.23 58 SER P CA 1
ATOM 1210 C CA B SER C 2 4 ? 27.289 12.559 43.426 0.25 29.23 58 SER P CA 1
ATOM 1211 C C . SER C 2 4 ? 26.166 13.237 44.201 1.00 28.81 58 SER P C 1
ATOM 1212 O O . SER C 2 4 ? 25.335 13.968 43.616 1.00 28.41 58 SER P O 1
ATOM 1217 N N . VAL C 2 5 ? 26.144 13.053 45.507 1.00 29.18 59 VAL P N 1
ATOM 1218 C CA . VAL C 2 5 ? 25.169 13.696 46.382 1.00 28.92 59 VAL P CA 1
ATOM 1219 C C . VAL C 2 5 ? 25.855 14.272 47.614 1.00 29.80 59 VAL P C 1
ATOM 1220 O O . VAL C 2 5 ? 26.972 13.870 47.997 1.00 30.92 59 VAL P O 1
ATOM 1224 N N . THR C 2 6 ? 25.178 15.212 48.256 1.00 30.35 60 THR P N 1
ATOM 1225 C CA . THR C 2 6 ? 25.521 15.639 49.611 1.00 30.91 60 THR P CA 1
ATOM 1226 C C . THR C 2 6 ? 24.391 15.304 50.575 1.00 32.69 60 THR P C 1
ATOM 1227 O O . THR C 2 6 ? 23.278 15.012 50.161 1.00 31.12 60 THR P O 1
ATOM 1231 N N . MET C 2 7 ? 24.668 15.269 51.863 1.00 32.64 61 MET P N 1
ATOM 1232 C CA . MET C 2 7 ? 23.651 15.043 52.869 1.00 33.12 61 MET P CA 1
ATOM 1233 C C . MET C 2 7 ? 23.381 16.361 53.588 1.00 33.37 61 MET P C 1
ATOM 1234 O O . MET C 2 7 ? 24.313 17.051 54.032 1.00 37.96 61 MET P O 1
ATOM 1239 N N . VAL C 2 8 ? 22.115 16.737 53.647 1.00 32.16 62 VAL P N 1
ATOM 1240 C CA . VAL C 2 8 ? 21.661 17.999 54.201 1.00 33.85 62 VAL P CA 1
ATOM 1241 C C . VAL C 2 8 ? 20.760 17.662 55.393 1.00 35.48 62 VAL P C 1
ATOM 1242 O O . VAL C 2 8 ? 19.749 16.969 55.237 1.00 45.91 62 VAL P O 1
ATOM 1246 N N . THR C 2 9 ? 21.141 18.096 56.594 1.00 45.35 63 THR P N 1
ATOM 1247 C CA . THR C 2 9 ? 20.227 17.880 57.728 1.00 57.34 63 THR P CA 1
ATOM 1248 C C . THR C 2 9 ? 20.128 19.107 58.622 1.00 57.43 63 THR P C 1
ATOM 1249 O O . THR C 2 9 ? 21.138 19.792 58.843 1.00 62.83 63 THR P O 1
ATOM 1253 N N . PRO C 2 10 ? 18.920 19.414 59.148 1.00 53.41 64 PRO P N 1
ATOM 1254 C CA . PRO C 2 10 ? 18.724 20.538 60.079 1.00 60.70 64 PRO P CA 1
ATOM 1255 C C . PRO C 2 10 ? 19.419 20.295 61.416 1.00 69.56 64 PRO P C 1
ATOM 1256 O O . PRO C 2 10 ? 20.335 21.046 61.754 1.00 76.87 64 PRO P O 1
#

Nearest PDB structures (foldseek):
  8p9r-assembly1_A  TM=9.856E-01  e=5.553E-14  Escherichia coli
  8pek-assembly1_B  TM=9.446E-01  e=1.034E-10  Serratia marcescens
  2pfu-assembly1_A  TM=8.705E-01  e=2.649E-10  Escherichia coli K-12
  5by4-assembly1_A-2  TM=7.636E-01  e=5.454E-05  Escherichia coli
  8aam-assembly1_M  TM=5.618E-01  e=1.520E-01  Geobacillus stearothermophilus

Organism: Escherichia coli (strain K12) (NCBI:txid83333)

Secondary structure (DSSP, 8-state):
---EEEEE-TTS-EEETTEEE-TTTHHHHHHHHHTT-TTS-EEEEE-TT-BHHHHHHHHHHHHHTT---EEEE--/--EEEEE-TTS-EEETTEEE-TTTHHHHHHHHHTT-TTSPEEEEE-TT-BHHHHHHHHHHHHHTT---EEEE-/--EEEEEE--

InterPro domains:
  IPR003400 Biopolymer transport protein ExbD/TolR [PF02472] (14-134)
  IPR003400 Biopolymer transport protein ExbD/TolR [PTHR30558] (1-136)
  IPR014170 TonB system transport protein ExbD type-1 [TIGR02803] (15-136)

Radius of gyration: 15.73 Å; Cα contacts (8 Å, |Δi|>4): 314; chains: 3; bounding box: 42×39×33 Å

Sequence (158 aa):
EKPVYLSVKADNSMMFIGNDPVTDETMMITALLNALLTEGKKDTTIFFRADKTVDYETLMKVMDTLHQAGYLKIGLVGEKPVYLSSVKADNSMMFIGNDPVTDETMITTALNALTEGKKDTTIFFRADKTVDYETLMKVMDTLHQAGYLKIGLVGQPISSVTMVTP